Protein AF-A0A958EBU7-F1 (afdb_monomer_lite)

Structure (mmCIF, N/CA/C/O backbone):
data_AF-A0A958EBU7-F1
#
_entry.id   AF-A0A958EBU7-F1
#
loop_
_atom_site.group_PDB
_atom_site.id
_atom_site.type_symbol
_atom_site.label_atom_id
_atom_site.label_alt_id
_atom_site.label_comp_id
_atom_site.label_asym_id
_atom_site.label_entity_id
_atom_site.label_seq_id
_atom_site.pdbx_PDB_ins_code
_atom_site.Cartn_x
_atom_site.Cartn_y
_atom_site.Cartn_z
_atom_site.occupancy
_atom_site.B_iso_or_equiv
_atom_site.auth_seq_id
_atom_site.auth_comp_id
_atom_site.auth_asym_id
_atom_site.auth_atom_id
_atom_site.pdbx_PDB_model_num
ATOM 1 N N . MET A 1 1 ? 12.723 49.205 20.020 1.00 42.97 1 MET A N 1
ATOM 2 C CA . MET A 1 1 ? 11.317 49.649 20.021 1.00 42.97 1 MET A CA 1
ATOM 3 C C . MET A 1 1 ? 10.523 48.607 20.783 1.00 42.97 1 MET A C 1
ATOM 5 O O . MET A 1 1 ? 10.583 47.466 20.353 1.00 42.97 1 MET A O 1
ATOM 9 N N . ALA A 1 2 ? 9.911 49.042 21.893 1.00 45.69 2 ALA A N 1
ATOM 10 C CA . ALA A 1 2 ? 8.741 48.509 22.616 1.00 45.69 2 ALA A CA 1
ATOM 11 C C . ALA A 1 2 ? 8.655 46.975 22.803 1.00 45.69 2 ALA A C 1
ATOM 13 O O . ALA A 1 2 ? 8.532 46.241 21.830 1.00 45.69 2 ALA A O 1
ATOM 14 N N . ASP A 1 3 ? 8.827 46.418 24.006 1.00 44.56 3 ASP A N 1
ATOM 15 C CA . ASP A 1 3 ? 7.903 46.448 25.165 1.00 44.56 3 ASP A CA 1
ATOM 16 C C . ASP A 1 3 ? 6.430 46.228 24.802 1.00 44.56 3 ASP A C 1
ATOM 18 O O . ASP A 1 3 ? 5.820 47.092 24.186 1.00 44.56 3 ASP A O 1
ATOM 22 N N . PHE A 1 4 ? 5.890 45.080 25.226 1.00 43.94 4 PHE A N 1
ATOM 23 C CA . PHE A 1 4 ? 4.509 44.807 25.668 1.00 43.94 4 PHE A CA 1
ATOM 24 C C . PHE A 1 4 ? 4.557 43.336 26.167 1.00 43.94 4 PHE A C 1
ATOM 26 O O . PHE A 1 4 ? 4.763 42.434 25.358 1.00 43.94 4 PHE A O 1
ATOM 33 N N . LEU A 1 5 ? 4.656 43.005 27.469 1.00 45.69 5 LEU A N 1
ATOM 34 C CA . LEU A 1 5 ? 3.641 43.142 28.539 1.00 45.69 5 LEU A CA 1
ATOM 35 C C . LEU A 1 5 ? 2.251 42.727 28.002 1.00 45.69 5 LEU A C 1
ATOM 37 O O . LEU A 1 5 ? 1.862 43.127 26.922 1.00 45.69 5 LEU A O 1
ATOM 41 N N . GLU A 1 6 ? 1.424 41.914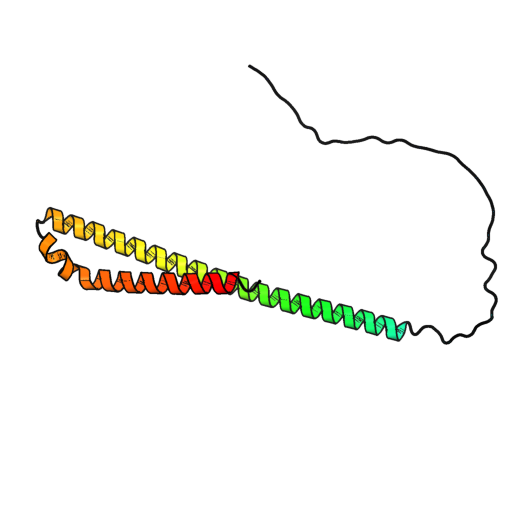 28.637 1.00 41.22 6 GLU A N 1
ATOM 42 C CA . GLU A 1 6 ? 1.366 41.524 30.027 1.00 41.22 6 GLU A CA 1
ATOM 43 C C . GLU A 1 6 ? 0.367 40.374 30.170 1.00 41.22 6 GLU A C 1
ATOM 45 O O . GLU A 1 6 ? -0.554 40.185 29.373 1.00 41.22 6 GLU A O 1
ATOM 50 N N . ASP A 1 7 ? 0.604 39.640 31.242 1.00 42.50 7 ASP A N 1
ATOM 51 C CA . ASP A 1 7 ? -0.320 38.821 32.000 1.00 42.50 7 ASP A CA 1
ATOM 52 C C . ASP A 1 7 ? -1.689 39.499 32.184 1.00 42.50 7 ASP A C 1
ATOM 54 O O . ASP A 1 7 ? -1.763 40.695 32.459 1.00 42.50 7 ASP A O 1
ATOM 58 N N . SER A 1 8 ? -2.783 38.747 32.057 1.00 45.50 8 SER A N 1
ATOM 59 C CA . SER A 1 8 ? -4.107 39.178 32.527 1.00 45.50 8 SER A CA 1
ATOM 60 C C . SER A 1 8 ? -5.034 37.976 32.711 1.00 45.50 8 SER A C 1
ATOM 62 O O . SER A 1 8 ? -5.962 37.734 31.938 1.00 45.50 8 SER A O 1
ATOM 64 N N . ARG A 1 9 ? -4.801 37.222 33.790 1.00 46.34 9 ARG A N 1
ATOM 65 C CA . ARG A 1 9 ? -5.907 36.601 34.535 1.00 46.34 9 ARG A CA 1
ATOM 66 C C . ARG A 1 9 ? -6.772 37.711 35.141 1.00 46.34 9 ARG A C 1
ATOM 68 O O . ARG A 1 9 ? -6.213 38.607 35.769 1.00 46.34 9 ARG A O 1
ATOM 75 N N . PRO A 1 10 ? -8.106 37.631 35.084 1.00 41.44 10 PRO A N 1
ATOM 76 C CA . PRO A 1 10 ? -8.927 38.398 35.999 1.00 41.44 10 PRO A CA 1
ATOM 77 C C . PRO A 1 10 ? -9.095 37.601 37.296 1.00 41.44 10 PRO A C 1
ATOM 79 O O . PRO A 1 10 ? -9.798 36.593 37.344 1.00 41.44 10 PRO A O 1
ATOM 82 N N . GLU A 1 11 ? -8.437 38.071 38.352 1.00 37.41 11 GLU A N 1
ATOM 83 C CA . GLU A 1 11 ? -8.814 37.771 39.728 1.00 37.41 11 GLU A CA 1
ATOM 84 C C . GLU A 1 11 ? -9.514 38.991 40.349 1.00 37.41 11 GLU A C 1
ATOM 86 O O . GLU A 1 11 ? -9.060 40.123 40.193 1.00 37.41 11 GLU A O 1
ATOM 91 N N . LYS A 1 12 ? -10.561 38.678 41.126 1.00 40.72 12 LYS A N 1
ATOM 92 C CA . LYS A 1 12 ? -11.215 39.456 42.193 1.00 40.72 12 LYS A CA 1
ATOM 93 C C . LYS A 1 12 ? -12.160 40.600 41.801 1.00 40.72 12 LYS A C 1
ATOM 95 O O . LYS A 1 12 ? -11.785 41.551 41.124 1.00 40.72 12 LYS A O 1
ATOM 100 N N . LYS A 1 13 ? -13.347 40.581 42.419 1.00 38.06 13 LYS A N 1
ATOM 101 C CA . LYS A 1 13 ? -13.618 41.408 43.610 1.00 38.06 13 LYS A CA 1
ATOM 102 C C . LYS A 1 13 ? -14.784 40.852 44.432 1.00 38.06 13 LYS A C 1
ATOM 104 O O . LYS A 1 13 ? -15.811 40.456 43.892 1.00 38.06 13 LYS A O 1
ATOM 109 N N . GLU A 1 14 ? -14.524 40.785 45.732 1.00 42.22 14 GLU A N 1
ATOM 110 C CA . GLU A 1 14 ? -15.486 40.693 46.826 1.00 42.22 14 GLU A CA 1
ATOM 111 C C . GLU A 1 14 ? -16.423 41.902 46.786 1.00 42.22 14 GLU A C 1
ATOM 113 O O . GLU A 1 14 ? -15.986 42.973 46.379 1.00 42.22 14 GLU A O 1
ATOM 118 N N . ASP A 1 15 ? -17.652 41.741 47.271 1.00 37.78 15 ASP A N 1
ATOM 119 C CA . ASP A 1 15 ? -18.245 42.726 48.172 1.00 37.78 15 ASP A CA 1
ATOM 120 C C . ASP A 1 15 ? -19.258 42.025 49.082 1.00 37.78 15 ASP A C 1
ATOM 122 O O . ASP A 1 15 ? -20.140 41.280 48.650 1.00 37.78 15 ASP A O 1
ATOM 126 N N . ALA A 1 16 ? -19.050 42.239 50.376 1.00 40.50 16 ALA A N 1
ATOM 127 C CA . ALA A 1 16 ? -19.899 41.808 51.463 1.00 40.50 16 ALA A CA 1
ATOM 128 C C . ALA A 1 16 ? -21.195 42.627 51.490 1.00 40.50 16 ALA A C 1
ATOM 130 O O . ALA A 1 16 ? -21.177 43.840 51.284 1.00 40.50 16 ALA A O 1
ATOM 131 N N . GLN A 1 17 ? -22.303 41.990 51.867 1.00 43.12 17 GLN A N 1
ATOM 132 C CA . GLN A 1 17 ? -23.388 42.701 52.530 1.00 43.12 17 GLN A CA 1
ATOM 133 C C . GLN A 1 17 ? -23.926 41.865 53.688 1.00 43.12 17 GLN A C 1
ATOM 135 O O . GLN A 1 17 ? -24.590 40.844 53.530 1.00 43.12 17 GLN A O 1
ATOM 140 N N . GLU A 1 18 ? -23.534 42.330 54.864 1.00 36.47 18 GLU A N 1
ATOM 141 C CA . GLU A 1 18 ? -23.992 41.954 56.185 1.00 36.47 18 GLU A CA 1
ATOM 142 C C . GLU A 1 18 ? -25.338 42.646 56.463 1.00 36.47 18 GLU A C 1
ATOM 144 O O . GLU A 1 18 ? -25.536 43.806 56.094 1.00 36.47 18 GLU A O 1
ATOM 149 N N . GLY A 1 19 ? -26.241 41.944 57.152 1.00 37.66 19 GLY A N 1
ATOM 150 C CA . GLY A 1 19 ? -27.354 42.555 57.878 1.00 37.66 19 GLY A CA 1
ATOM 151 C C . GLY A 1 19 ? -28.750 42.285 57.319 1.00 37.66 19 GLY A C 1
ATOM 152 O O . GLY A 1 19 ? -29.237 43.011 56.459 1.00 37.66 19 GLY A O 1
ATOM 153 N N . GLN A 1 20 ? -29.456 41.330 57.930 1.00 40.56 20 GLN A N 1
ATOM 154 C CA . GLN A 1 20 ? -30.622 41.661 58.760 1.00 40.56 20 GLN A CA 1
ATOM 155 C C . GLN A 1 20 ? -31.099 40.430 59.539 1.00 40.56 20 GLN A C 1
ATOM 157 O O . GLN A 1 20 ? -31.658 39.490 58.979 1.00 40.56 20 GLN A O 1
ATOM 162 N N . ASP A 1 21 ? -30.912 40.495 60.856 1.00 46.81 21 ASP A N 1
ATOM 163 C CA . ASP A 1 21 ? -31.696 39.754 61.835 1.00 46.81 21 ASP A CA 1
ATOM 164 C C . ASP A 1 21 ? -33.190 39.986 61.598 1.00 46.81 21 ASP A C 1
ATOM 166 O O . ASP A 1 21 ? -33.672 41.119 61.696 1.00 46.81 21 ASP A O 1
ATOM 170 N N . ARG A 1 22 ? -33.937 38.901 61.389 1.00 44.88 22 ARG A N 1
ATOM 171 C CA . ARG A 1 22 ? -35.303 38.766 61.902 1.00 44.88 22 ARG A CA 1
ATOM 172 C C . ARG A 1 22 ? -35.500 37.345 62.403 1.00 44.88 22 ARG A C 1
ATOM 174 O O . ARG A 1 22 ? -35.747 36.425 61.633 1.00 44.88 22 ARG A O 1
ATOM 181 N N . PHE A 1 23 ? -35.405 37.206 63.719 1.00 41.06 23 PHE A N 1
ATOM 182 C CA . PHE A 1 23 ? -36.092 36.160 64.455 1.00 41.06 23 PHE A CA 1
ATOM 183 C C . PHE A 1 23 ? -37.587 36.225 64.117 1.00 41.06 23 PHE A C 1
ATOM 185 O O . PHE A 1 23 ? -38.246 37.228 64.391 1.00 41.06 23 PHE A O 1
ATOM 192 N N . ALA A 1 24 ? -38.109 35.155 63.535 1.00 43.41 24 ALA A N 1
ATOM 193 C CA . ALA A 1 24 ? -39.482 34.725 63.729 1.00 43.41 24 ALA A CA 1
ATOM 194 C C . ALA A 1 24 ? -39.430 33.198 63.777 1.00 43.41 24 ALA A C 1
ATOM 196 O O . ALA A 1 24 ? -39.083 32.540 62.798 1.00 43.41 24 ALA A O 1
ATOM 197 N N . GLU A 1 25 ? -39.643 32.675 64.977 1.00 51.12 25 GLU A N 1
ATOM 198 C CA . GLU A 1 25 ? -39.872 31.265 65.240 1.00 51.12 25 GLU A CA 1
ATOM 199 C C . GLU A 1 25 ? -41.041 30.789 64.372 1.00 51.12 25 GLU A C 1
ATOM 201 O O . GLU A 1 25 ? -42.157 31.262 64.542 1.00 51.12 25 GLU A O 1
ATOM 206 N N . ASP A 1 26 ? -40.786 29.847 63.470 1.00 46.12 26 ASP A N 1
ATOM 207 C CA . ASP A 1 26 ? -41.804 28.919 62.985 1.00 46.12 26 ASP A CA 1
ATOM 208 C C . ASP A 1 26 ? -41.220 27.521 63.177 1.00 46.12 26 ASP A C 1
ATOM 210 O O . ASP A 1 26 ? -40.538 26.949 62.323 1.00 46.12 26 ASP A O 1
ATOM 214 N N . ILE A 1 27 ? -41.412 27.013 64.392 1.00 47.06 27 ILE A N 1
ATOM 215 C CA . ILE A 1 27 ? -41.270 25.595 64.699 1.00 47.06 27 ILE A CA 1
ATOM 216 C C . ILE A 1 27 ? -42.320 24.894 63.827 1.00 47.06 27 ILE A C 1
ATOM 218 O O . ILE A 1 27 ? -43.502 25.196 63.993 1.00 47.06 27 ILE A O 1
ATOM 222 N N . PRO A 1 28 ? -41.955 23.991 62.898 1.00 46.00 28 PRO A N 1
ATOM 223 C CA . PRO A 1 28 ? -42.965 23.185 62.235 1.00 46.00 28 PRO A CA 1
ATOM 224 C C . PRO A 1 28 ? -43.672 22.365 63.315 1.00 46.00 28 PRO A C 1
ATOM 226 O O . PRO A 1 28 ? -43.035 21.570 64.009 1.00 46.00 28 PRO A O 1
ATOM 229 N N . GLU A 1 29 ? -44.968 22.625 63.490 1.00 53.25 29 GLU A N 1
ATOM 230 C CA . GLU A 1 29 ? -45.833 21.849 64.369 1.00 53.25 29 GLU A CA 1
ATOM 231 C C . GLU A 1 29 ? -45.664 20.353 64.069 1.00 53.25 29 GLU A C 1
ATOM 233 O O . GLU A 1 29 ? -45.600 19.920 62.914 1.00 53.25 29 GLU A O 1
ATOM 238 N N . ASP A 1 30 ? -45.550 19.588 65.151 1.00 44.81 30 ASP A N 1
ATOM 239 C CA . ASP A 1 30 ? -45.466 18.130 65.193 1.00 44.81 30 ASP A CA 1
ATOM 240 C C . ASP A 1 30 ? -46.514 17.503 64.241 1.00 44.81 30 ASP A C 1
ATOM 242 O O . ASP A 1 30 ? -47.678 17.929 64.246 1.00 44.81 30 ASP A O 1
ATOM 246 N N . PRO A 1 31 ? -46.155 16.519 63.391 1.00 47.91 31 PRO A N 1
ATOM 247 C CA . PRO A 1 31 ? -47.063 16.008 62.378 1.00 47.91 31 PRO A CA 1
ATOM 248 C C . PRO A 1 31 ? -48.284 15.349 63.020 1.00 47.91 31 PRO A C 1
ATOM 250 O O . PRO A 1 31 ? -48.188 14.431 63.835 1.00 47.91 31 PRO A O 1
ATOM 253 N N . THR A 1 32 ? -49.459 15.796 62.588 1.00 48.47 32 THR A N 1
ATOM 254 C CA . THR A 1 32 ? -50.745 15.199 62.936 1.00 48.47 32 THR A CA 1
ATOM 255 C C . THR A 1 32 ? -50.755 13.726 62.487 1.00 48.47 32 THR A C 1
ATOM 257 O O . THR A 1 32 ? -50.528 13.447 61.305 1.00 48.47 32 THR A O 1
ATOM 260 N N . PRO A 1 33 ? -51.010 12.751 63.379 1.00 51.84 33 PRO A N 1
ATOM 261 C CA . PRO A 1 33 ? -51.041 11.343 63.005 1.00 51.84 33 PRO A CA 1
ATOM 262 C C . PRO A 1 33 ? -52.379 11.041 62.328 1.00 51.84 33 PRO A C 1
ATOM 264 O O . PRO A 1 33 ? -53.389 10.820 62.994 1.00 51.84 33 PRO A O 1
ATOM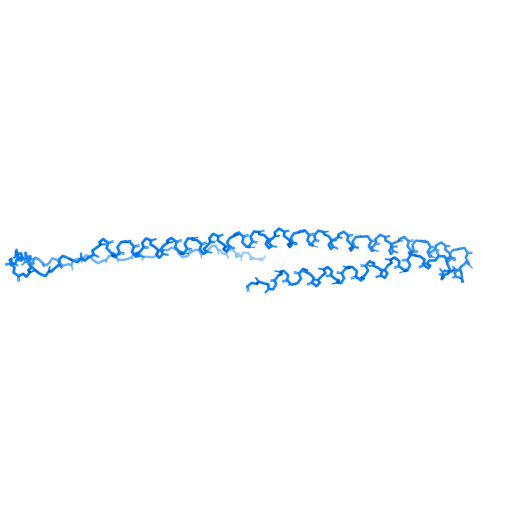 267 N N . GLY A 1 34 ? -52.411 11.065 60.996 1.00 47.16 34 GLY A N 1
ATOM 268 C CA . GLY A 1 34 ? -53.678 10.893 60.290 1.00 47.16 34 GLY A CA 1
ATOM 269 C C . GLY A 1 34 ? -53.605 10.888 58.773 1.00 47.16 34 GLY A C 1
ATOM 270 O O . GLY A 1 34 ? -54.320 11.652 58.148 1.00 47.16 34 GLY A O 1
ATOM 271 N N . ASP A 1 35 ? -52.785 10.017 58.187 1.00 45.22 35 ASP A N 1
ATOM 272 C CA . ASP A 1 35 ? -53.210 9.256 57.008 1.00 45.22 35 ASP A CA 1
ATOM 273 C C . ASP A 1 35 ? -52.240 8.088 56.814 1.00 45.22 35 ASP A C 1
ATOM 275 O O . ASP A 1 35 ? -51.115 8.248 56.339 1.00 45.22 35 ASP A O 1
ATOM 279 N N . ALA A 1 36 ? -52.658 6.882 57.205 1.00 46.66 36 ALA A N 1
ATOM 280 C CA . ALA A 1 36 ? -51.964 5.650 56.842 1.00 46.66 36 ALA A CA 1
ATOM 281 C C . ALA A 1 36 ? -52.226 5.345 55.357 1.00 46.66 36 ALA A C 1
ATOM 283 O O . ALA A 1 36 ? -52.779 4.308 54.988 1.00 46.66 36 ALA A O 1
ATOM 284 N N . GLY A 1 37 ? -51.823 6.276 54.492 1.00 45.19 37 GLY A N 1
ATOM 285 C CA . GLY A 1 37 ? -51.542 5.997 53.101 1.00 45.19 37 GLY A CA 1
ATOM 286 C C . GLY A 1 37 ? -50.421 4.968 53.067 1.00 45.19 37 GLY A C 1
ATOM 287 O O . GLY A 1 37 ? -49.381 5.142 53.700 1.00 45.19 37 GLY A O 1
ATOM 288 N N . LYS A 1 38 ? -50.682 3.857 52.378 1.00 56.91 38 LYS A N 1
ATOM 289 C CA . LYS A 1 38 ? -49.752 2.754 52.105 1.00 56.91 38 LYS A CA 1
ATOM 290 C C . LYS A 1 38 ? -48.307 3.284 52.003 1.00 56.91 38 LYS A C 1
ATOM 292 O O . LYS A 1 38 ? -48.101 4.222 51.227 1.00 56.91 38 LYS A O 1
ATOM 297 N N . PRO A 1 39 ? -47.329 2.729 52.752 1.00 52.00 39 PRO A N 1
ATOM 298 C CA . PRO A 1 39 ? -45.965 3.244 52.738 1.00 52.00 39 PRO A CA 1
ATOM 299 C C . PRO A 1 39 ? -45.494 3.352 51.283 1.00 52.00 39 PRO A C 1
ATOM 301 O O . PRO A 1 39 ? -45.754 2.422 50.507 1.00 52.00 39 PRO A O 1
ATOM 304 N N . PRO A 1 40 ? -44.866 4.473 50.876 1.00 60.31 40 PRO A N 1
ATOM 305 C CA . PRO A 1 40 ? -44.372 4.601 49.517 1.00 60.31 40 PRO A CA 1
ATOM 306 C C . PRO A 1 40 ? -43.470 3.401 49.237 1.00 60.31 40 PRO A C 1
ATOM 308 O O . PRO A 1 40 ? -42.627 3.058 50.065 1.00 60.31 40 PRO A O 1
ATOM 311 N N . ASP A 1 41 ? -43.667 2.735 48.101 1.00 62.47 41 ASP A N 1
ATOM 312 C CA . ASP A 1 41 ? -42.872 1.566 47.724 1.00 62.47 41 ASP A CA 1
ATOM 313 C C . ASP A 1 41 ? -41.458 2.008 47.304 1.00 62.47 41 ASP A C 1
ATOM 315 O O . ASP A 1 41 ? -41.097 2.075 46.126 1.00 62.47 41 ASP A O 1
ATOM 319 N N . PHE A 1 42 ? -40.667 2.418 48.297 1.00 58.38 42 PHE A N 1
ATOM 320 C CA . PHE A 1 42 ? -39.276 2.829 48.155 1.00 58.38 42 PHE A CA 1
ATOM 321 C C . PHE A 1 42 ? -38.416 1.665 47.666 1.00 58.38 42 PHE A C 1
ATOM 323 O O . PHE A 1 42 ? -37.482 1.877 46.899 1.00 58.38 42 PHE A O 1
ATOM 330 N N . THR A 1 43 ? -38.763 0.437 48.050 1.00 66.38 43 THR A N 1
ATOM 331 C CA . THR A 1 43 ? -38.085 -0.793 47.634 1.00 66.38 43 THR A CA 1
ATOM 332 C C . THR A 1 43 ? -38.249 -1.039 46.134 1.00 66.38 43 THR A C 1
ATOM 334 O O . THR A 1 43 ? -37.261 -1.305 45.450 1.00 66.38 43 THR A O 1
ATOM 337 N N . GLY A 1 44 ? -39.465 -0.875 45.599 1.00 67.75 44 GLY A N 1
ATOM 338 C CA . GLY A 1 44 ? -39.735 -0.946 44.162 1.00 67.75 44 GLY A CA 1
ATOM 339 C C . GLY A 1 44 ? -38.995 0.134 43.367 1.00 67.75 44 GLY A C 1
ATOM 340 O O . GLY A 1 44 ? -38.338 -0.174 42.372 1.00 67.75 44 GLY A O 1
ATOM 341 N N . LYS A 1 45 ? -39.003 1.384 43.851 1.00 69.31 45 LYS A N 1
ATOM 342 C CA . LYS A 1 45 ? -38.281 2.504 43.214 1.00 69.31 45 LYS A CA 1
ATOM 343 C C . LYS A 1 45 ? -36.760 2.334 43.250 1.00 69.31 45 LYS A C 1
ATOM 345 O O . LYS A 1 45 ? -36.095 2.630 42.262 1.00 69.31 45 LYS A O 1
ATOM 350 N N . LEU A 1 46 ? -36.198 1.841 44.354 1.00 68.56 46 LEU A N 1
ATOM 351 C CA . LEU A 1 46 ? -34.766 1.544 44.466 1.00 68.56 46 LEU A CA 1
ATOM 352 C C . LEU A 1 46 ? -34.352 0.420 43.517 1.00 68.56 46 LEU A C 1
ATOM 354 O O . LEU A 1 46 ? -33.320 0.534 42.860 1.00 68.56 46 LEU A O 1
ATOM 358 N N . ASN A 1 47 ? -35.168 -0.627 43.394 1.00 72.88 47 ASN A N 1
ATOM 359 C CA . ASN A 1 47 ? -34.918 -1.710 42.448 1.00 72.88 47 ASN A CA 1
ATOM 360 C C . ASN A 1 47 ? -34.980 -1.212 40.992 1.00 72.88 47 ASN A C 1
ATOM 362 O O . ASN A 1 47 ? -34.130 -1.561 40.178 1.00 72.88 47 ASN A O 1
ATOM 366 N N . GLU A 1 48 ? -35.924 -0.327 40.668 1.00 73.25 48 GLU A N 1
ATOM 367 C CA . GLU A 1 48 ? -36.040 0.275 39.336 1.00 73.25 48 GLU A CA 1
ATOM 368 C C . GLU A 1 48 ? -34.855 1.204 39.007 1.00 73.25 48 GLU A C 1
ATOM 370 O O . GLU A 1 48 ? -34.303 1.150 37.906 1.00 73.25 48 GLU A O 1
ATOM 375 N N . VAL A 1 49 ? -34.412 2.026 39.965 1.00 72.06 49 VAL A N 1
ATOM 376 C CA . VAL A 1 49 ? -33.220 2.881 39.819 1.00 72.06 49 VAL A CA 1
ATOM 377 C C . VAL A 1 49 ? -31.954 2.033 39.687 1.00 72.06 49 VAL A C 1
ATOM 379 O O . VAL A 1 49 ? -31.117 2.329 38.831 1.00 72.06 49 VAL A O 1
ATOM 382 N N . ALA A 1 50 ? -31.824 0.954 40.463 1.00 71.62 50 ALA A N 1
ATOM 383 C CA . ALA A 1 50 ? -30.720 0.001 40.361 1.00 71.62 50 ALA A CA 1
ATOM 384 C C . ALA A 1 50 ? -30.702 -0.710 38.996 1.00 71.62 50 ALA A C 1
ATOM 386 O O . ALA A 1 50 ? -29.652 -0.820 38.368 1.00 71.62 50 ALA A O 1
ATOM 387 N N . GLN A 1 51 ? -31.859 -1.128 38.475 1.00 73.19 51 GLN A N 1
ATOM 388 C CA . GLN A 1 51 ? -31.962 -1.739 37.145 1.00 73.19 51 GLN A CA 1
ATOM 389 C C . GLN A 1 51 ? -31.633 -0.751 36.021 1.00 73.19 51 GLN A C 1
ATOM 391 O O . GLN A 1 51 ? -30.892 -1.092 35.096 1.00 73.19 51 GLN A O 1
ATOM 396 N N . LYS A 1 52 ? -32.127 0.491 36.107 1.00 78.88 52 LYS A N 1
ATOM 397 C CA . LYS A 1 52 ? -31.805 1.557 35.147 1.00 78.88 52 LYS A CA 1
ATOM 398 C C . LYS A 1 52 ? -30.310 1.856 35.144 1.00 78.88 52 LYS A C 1
ATOM 400 O O . LYS A 1 52 ? -29.691 1.831 34.082 1.00 78.88 52 LYS A O 1
ATOM 405 N N . SER A 1 53 ? -29.711 2.053 36.314 1.00 70.00 53 SER A N 1
ATOM 406 C CA . SER A 1 53 ? -28.268 2.294 36.431 1.00 70.00 53 SER A CA 1
ATOM 407 C C . SER A 1 53 ? -27.444 1.102 35.940 1.00 70.00 53 SER A C 1
ATOM 409 O O . SER A 1 53 ? -26.497 1.308 35.184 1.00 70.00 53 SER A O 1
ATOM 411 N N . PHE A 1 54 ? -27.851 -0.137 36.230 1.00 78.00 54 PHE A N 1
ATOM 412 C CA . PHE A 1 54 ? -27.206 -1.336 35.686 1.00 78.00 54 PHE A CA 1
ATOM 413 C C . PHE A 1 54 ? -27.300 -1.416 34.153 1.00 78.00 54 PHE A C 1
ATOM 415 O O . PHE A 1 54 ? -26.322 -1.757 33.490 1.00 78.00 54 PHE A O 1
ATOM 422 N N . SER A 1 55 ? -28.443 -1.054 33.561 1.00 80.1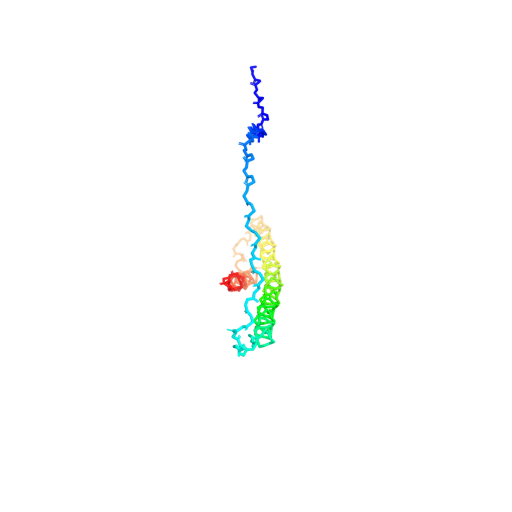2 55 SER A N 1
ATOM 423 C CA . SER A 1 55 ? -28.620 -1.038 32.101 1.00 80.12 55 SER A CA 1
ATOM 424 C C . SER A 1 55 ? -27.770 0.035 31.405 1.00 80.12 55 SER A C 1
ATOM 426 O O . SER A 1 55 ? -27.184 -0.229 30.353 1.00 80.12 55 SER A O 1
ATOM 428 N N . VAL A 1 56 ? -27.631 1.215 32.018 1.00 82.06 56 VAL A N 1
ATOM 429 C CA . VAL A 1 56 ? -26.762 2.299 31.532 1.00 82.06 56 VAL A CA 1
ATOM 430 C C . VAL A 1 56 ? -25.293 1.903 31.648 1.00 82.06 56 VAL A C 1
ATOM 432 O O . VAL A 1 56 ? -24.528 2.118 30.708 1.00 82.06 56 VAL A O 1
ATOM 435 N N . LEU A 1 57 ? -24.905 1.268 32.759 1.00 79.00 57 LEU A N 1
ATOM 436 C CA . LEU A 1 57 ? -23.566 0.708 32.952 1.00 79.00 57 LEU A CA 1
ATOM 437 C C . LEU A 1 57 ? -23.256 -0.350 31.895 1.00 79.00 57 LEU A C 1
ATOM 439 O O . LEU A 1 57 ? -22.221 -0.266 31.242 1.00 79.00 57 LEU A O 1
ATOM 443 N N . LYS A 1 58 ? -24.169 -1.298 31.668 1.00 86.38 58 LYS A N 1
ATOM 444 C CA . LYS A 1 58 ? -24.011 -2.331 30.640 1.00 86.38 58 LYS A CA 1
ATOM 445 C C . LYS A 1 58 ? -23.854 -1.719 29.248 1.00 86.38 58 LYS A C 1
ATOM 447 O O . LYS A 1 58 ? -22.901 -2.039 28.551 1.00 86.38 58 LYS A O 1
ATOM 452 N N . THR A 1 59 ? -24.725 -0.778 28.889 1.00 85.44 59 THR A N 1
ATOM 453 C CA . THR A 1 59 ? -24.663 -0.080 27.595 1.00 85.44 59 THR A CA 1
ATOM 454 C C . THR A 1 59 ? -23.344 0.678 27.432 1.00 85.44 59 THR A C 1
ATOM 456 O O . THR A 1 59 ? -22.723 0.616 26.375 1.00 85.44 59 THR A O 1
ATOM 459 N N . SER A 1 60 ? -22.874 1.346 28.487 1.00 78.31 60 SER A N 1
ATOM 460 C CA . SER A 1 60 ? -21.584 2.047 28.486 1.00 78.31 60 SER A CA 1
ATOM 461 C C . SER A 1 60 ? -20.406 1.083 28.314 1.00 78.31 60 SER A C 1
ATOM 463 O O . SER A 1 60 ? -19.486 1.361 27.549 1.00 78.31 60 SER A O 1
ATOM 465 N N . VAL A 1 61 ? -20.428 -0.073 28.984 1.00 83.50 61 VAL A N 1
ATOM 466 C CA . VAL A 1 61 ? -19.390 -1.109 28.847 1.00 83.50 61 VAL A CA 1
ATOM 467 C C . VAL A 1 61 ? -19.378 -1.695 27.432 1.00 83.50 61 VAL A C 1
ATOM 469 O O . VAL A 1 61 ? -18.305 -1.840 26.837 1.00 83.50 61 VAL A O 1
ATOM 472 N N . ASP A 1 62 ? -20.550 -1.965 26.859 1.00 85.38 62 ASP A N 1
ATOM 473 C CA . ASP A 1 62 ? -20.686 -2.441 25.479 1.00 85.38 62 ASP A CA 1
ATOM 474 C C . ASP A 1 62 ? -20.148 -1.391 24.483 1.00 85.38 62 ASP A C 1
ATOM 476 O O . ASP A 1 62 ? -19.402 -1.712 23.558 1.00 85.38 62 ASP A O 1
ATOM 480 N N . GLN A 1 63 ? -20.419 -0.102 24.707 1.00 82.56 63 GLN A N 1
ATOM 481 C CA . GLN A 1 63 ? -19.871 0.986 23.887 1.00 82.56 63 GLN A CA 1
ATOM 482 C C . GLN A 1 63 ? -18.344 1.096 23.986 1.00 82.56 63 GLN A C 1
ATOM 484 O O . GLN A 1 63 ? -17.672 1.225 22.961 1.00 82.56 63 GLN A O 1
ATOM 489 N N . VAL A 1 64 ? -17.775 1.016 25.193 1.00 82.69 64 VAL A N 1
ATOM 490 C CA . VAL A 1 64 ? -16.317 1.080 25.402 1.00 82.69 64 VAL A CA 1
ATOM 491 C C . VAL A 1 64 ? -15.618 -0.108 24.744 1.00 82.69 64 VAL A C 1
ATOM 493 O O . VAL A 1 64 ? -14.589 0.066 24.089 1.00 82.69 64 VAL A O 1
ATOM 496 N N . THR A 1 65 ? -16.179 -1.310 24.867 1.00 85.38 65 THR A N 1
ATOM 497 C CA . THR A 1 65 ? -15.621 -2.509 24.225 1.00 85.38 65 THR A CA 1
ATOM 498 C C . THR A 1 65 ? -15.706 -2.429 22.700 1.00 85.38 65 THR A C 1
ATOM 500 O O . THR A 1 65 ? -14.715 -2.718 22.021 1.00 85.38 65 THR A O 1
ATOM 503 N N . HIS A 1 66 ? -16.823 -1.951 22.142 1.00 85.38 66 HIS A N 1
ATOM 504 C CA . HIS A 1 66 ? -16.944 -1.691 20.705 1.00 85.38 66 HIS A CA 1
ATOM 505 C C . HIS A 1 66 ? -15.960 -0.626 20.210 1.00 85.38 66 HIS A C 1
ATOM 507 O O . HIS A 1 66 ? -15.316 -0.822 19.174 1.00 85.38 66 HIS A O 1
ATOM 513 N N . PHE A 1 67 ? -15.789 0.465 20.957 1.00 84.75 67 PHE A N 1
ATOM 514 C CA . PHE A 1 67 ? -14.821 1.508 20.633 1.00 84.75 67 PHE A CA 1
ATOM 515 C C . PHE A 1 67 ? -13.387 0.970 20.647 1.00 84.75 67 PHE A C 1
ATOM 517 O O . PHE A 1 67 ? -12.645 1.180 19.689 1.00 84.75 67 PHE A O 1
ATOM 524 N N . ALA A 1 68 ? -13.003 0.224 21.687 1.00 85.44 68 ALA A N 1
ATOM 525 C CA . ALA A 1 68 ? -11.674 -0.371 21.795 1.00 85.44 68 ALA A CA 1
ATOM 526 C C . ALA A 1 68 ? -11.384 -1.336 20.631 1.00 85.44 68 ALA A C 1
ATOM 528 O O . ALA A 1 68 ? -10.306 -1.286 20.031 1.00 85.44 68 ALA A O 1
ATOM 529 N N . ALA A 1 69 ? -12.361 -2.168 20.253 1.00 87.31 69 ALA A N 1
ATOM 530 C CA . ALA A 1 69 ? -12.251 -3.050 19.094 1.00 87.31 69 ALA A CA 1
ATOM 531 C C . ALA A 1 69 ? -12.100 -2.262 17.777 1.00 87.31 69 ALA A C 1
ATOM 533 O O . ALA A 1 69 ? -11.264 -2.608 16.936 1.00 87.31 69 ALA A O 1
ATOM 534 N N . GLY A 1 70 ? -12.864 -1.177 17.609 1.00 86.44 70 GLY A N 1
ATOM 535 C CA . GLY A 1 70 ? -12.759 -0.273 16.464 1.00 86.44 70 GLY A CA 1
ATOM 536 C C . GLY A 1 70 ? -11.396 0.419 16.377 1.00 86.44 70 GLY A C 1
ATOM 537 O O . GLY A 1 70 ? -10.777 0.428 15.313 1.00 86.44 70 GLY A O 1
ATOM 538 N N . ALA A 1 71 ? -10.887 0.931 17.500 1.00 87.56 71 ALA A N 1
ATOM 539 C CA . ALA A 1 71 ? -9.589 1.594 17.591 1.00 87.56 71 ALA A CA 1
ATOM 540 C C . ALA A 1 71 ? -8.430 0.642 17.267 1.00 87.56 71 ALA A C 1
ATOM 542 O O . ALA A 1 71 ? -7.543 1.004 16.490 1.00 87.56 71 ALA A O 1
ATOM 543 N N . LYS A 1 72 ? -8.469 -0.595 17.786 1.00 91.50 72 LYS A N 1
ATOM 544 C CA . LYS A 1 72 ? -7.481 -1.634 17.460 1.00 91.50 72 LYS A CA 1
ATOM 545 C C . LYS A 1 72 ? -7.457 -1.919 15.958 1.00 91.50 72 LYS A C 1
ATOM 547 O O . LYS A 1 72 ? -6.404 -1.817 15.332 1.00 91.50 72 LYS A O 1
ATOM 552 N N . LYS A 1 73 ? -8.625 -2.189 15.367 1.00 91.75 73 LYS A N 1
ATOM 553 C CA . LYS A 1 73 ? -8.754 -2.461 13.928 1.00 91.75 73 LYS A CA 1
ATOM 554 C C . LYS A 1 73 ? -8.287 -1.280 13.074 1.00 91.75 73 LYS A C 1
ATOM 556 O O . LYS A 1 73 ? -7.633 -1.472 12.055 1.00 91.75 73 LYS A O 1
ATOM 561 N N . MET A 1 74 ? -8.596 -0.052 13.487 1.00 91.38 74 MET A N 1
ATOM 562 C CA . MET A 1 74 ? -8.127 1.158 12.809 1.00 91.38 74 MET A CA 1
ATOM 563 C C . MET A 1 74 ? -6.600 1.287 12.863 1.00 91.38 74 MET A C 1
ATOM 565 O O . MET A 1 74 ? -5.982 1.652 11.865 1.00 91.38 74 MET A O 1
ATOM 569 N N . GLY A 1 75 ? -5.987 0.982 14.011 1.00 91.88 75 GLY A N 1
ATOM 570 C CA . GLY A 1 75 ? -4.533 0.968 14.172 1.00 91.88 75 GLY A CA 1
ATOM 571 C C . GLY A 1 75 ? -3.858 -0.042 13.244 1.00 91.88 75 GLY A C 1
ATOM 572 O O . GLY A 1 75 ? -2.934 0.322 12.519 1.00 91.88 75 GLY A O 1
ATOM 573 N N . GLU A 1 76 ? -4.374 -1.272 13.204 1.00 95.62 76 GLU A N 1
ATOM 574 C CA . GLU A 1 76 ? -3.891 -2.334 12.310 1.00 95.62 76 GLU A CA 1
ATOM 575 C C . GLU A 1 76 ? -3.971 -1.914 10.835 1.00 95.62 76 GLU A C 1
ATOM 577 O O . GLU A 1 76 ? -2.983 -2.012 10.109 1.00 95.62 76 GLU A O 1
ATOM 582 N N . LEU A 1 77 ? -5.110 -1.364 10.405 1.00 95.94 77 LEU A N 1
ATOM 583 C CA . LEU A 1 77 ? -5.301 -0.912 9.024 1.00 95.94 77 LEU A CA 1
ATOM 584 C C . LEU A 1 77 ? -4.391 0.265 8.649 1.00 95.94 77 LEU A C 1
ATOM 586 O O . LEU A 1 77 ? -3.884 0.319 7.531 1.00 95.94 77 LEU A O 1
ATOM 590 N N . LYS A 1 78 ? -4.165 1.217 9.563 1.00 94.56 78 LYS A N 1
ATOM 591 C CA . LYS A 1 78 ? -3.239 2.335 9.318 1.00 94.56 78 LYS A CA 1
ATOM 592 C C . LYS A 1 78 ? -1.799 1.855 9.169 1.00 94.56 78 LYS A C 1
ATOM 594 O O . LYS A 1 78 ? -1.076 2.374 8.320 1.00 94.56 78 LYS A O 1
ATOM 599 N N . LEU A 1 79 ? -1.392 0.879 9.978 1.00 97.31 79 LEU A N 1
ATOM 600 C CA . LEU A 1 79 ? -0.064 0.284 9.895 1.00 97.31 79 LEU A CA 1
ATOM 601 C C . LEU A 1 79 ? 0.107 -0.494 8.582 1.00 97.31 79 LEU A C 1
ATOM 603 O O . LEU A 1 79 ? 1.091 -0.279 7.876 1.00 97.31 79 LEU A O 1
ATOM 607 N N . GLU A 1 80 ? -0.883 -1.311 8.201 1.00 96.69 80 GLU A N 1
ATOM 608 C CA . GLU A 1 80 ? -0.926 -1.991 6.897 1.00 96.69 80 GLU A CA 1
ATOM 609 C C . GLU A 1 80 ? -0.798 -0.981 5.745 1.00 96.69 80 GLU A C 1
ATOM 611 O O . GLU A 1 80 ? 0.067 -1.125 4.879 1.00 96.69 80 GLU A O 1
ATOM 616 N N . LEU A 1 81 ? -1.593 0.092 5.770 1.00 97.12 81 LEU A N 1
ATOM 617 C CA . LEU A 1 81 ? -1.569 1.135 4.747 1.00 97.12 81 LEU A CA 1
ATOM 618 C C . LEU A 1 81 ? -0.202 1.822 4.641 1.00 97.12 81 LEU A C 1
ATOM 620 O O . LEU A 1 81 ? 0.282 2.075 3.536 1.00 97.12 81 LEU A O 1
ATOM 624 N N . HIS A 1 82 ? 0.430 2.122 5.777 1.00 97.12 82 HIS A N 1
ATOM 625 C CA . HIS A 1 82 ? 1.765 2.710 5.802 1.00 97.12 82 HIS A CA 1
ATOM 626 C C . HIS A 1 82 ? 2.802 1.776 5.163 1.00 97.12 82 HIS A C 1
ATOM 628 O O . HIS A 1 82 ? 3.619 2.225 4.358 1.00 97.12 82 HIS A O 1
ATOM 634 N N . HIS A 1 83 ? 2.750 0.477 5.466 1.00 98.19 83 HIS A N 1
ATOM 635 C CA . HIS A 1 83 ? 3.641 -0.503 4.845 1.00 98.19 83 HIS A CA 1
ATOM 636 C C . HIS A 1 83 ? 3.436 -0.598 3.333 1.00 98.19 83 HIS A C 1
ATOM 638 O O . HIS A 1 83 ? 4.414 -0.528 2.593 1.00 98.19 83 HIS A O 1
ATOM 644 N N . LEU A 1 84 ? 2.187 -0.662 2.865 1.00 98.19 84 LEU A N 1
ATOM 645 C CA . LEU A 1 84 ? 1.884 -0.708 1.433 1.00 98.19 84 LEU A CA 1
ATOM 646 C C . LEU A 1 84 ? 2.406 0.532 0.691 1.00 98.19 84 LEU A C 1
ATOM 648 O O . LEU A 1 84 ? 3.044 0.402 -0.354 1.00 98.19 84 LEU A O 1
ATOM 652 N N . LYS A 1 85 ? 2.191 1.733 1.247 1.00 97.12 85 LYS A N 1
ATOM 653 C CA . LYS A 1 85 ? 2.716 2.986 0.675 1.00 97.12 85 LYS A CA 1
ATOM 654 C C . LYS A 1 85 ? 4.244 3.005 0.665 1.00 97.12 85 LYS A C 1
ATOM 656 O O . LYS A 1 85 ? 4.841 3.345 -0.352 1.00 97.12 85 LYS A O 1
ATOM 661 N N . SER A 1 86 ? 4.873 2.568 1.756 1.00 98.12 86 SER A N 1
ATOM 662 C CA . SER A 1 86 ? 6.331 2.453 1.836 1.00 98.12 86 SER A CA 1
ATOM 663 C C . SER A 1 86 ? 6.890 1.500 0.776 1.00 98.12 86 SER A C 1
ATOM 665 O O . SER A 1 86 ? 7.890 1.812 0.131 1.00 98.12 86 SER A O 1
ATOM 667 N N . ASP A 1 87 ? 6.246 0.354 0.557 1.00 98.19 87 ASP A N 1
ATOM 668 C CA . ASP A 1 87 ? 6.690 -0.626 -0.434 1.00 98.19 87 ASP A CA 1
ATOM 669 C C . ASP A 1 87 ? 6.496 -0.135 -1.872 1.00 98.19 87 ASP A C 1
ATOM 671 O O . ASP A 1 87 ? 7.381 -0.346 -2.705 1.00 98.19 87 ASP A O 1
ATOM 675 N N . ARG A 1 88 ? 5.410 0.598 -2.150 1.00 98.06 88 ARG A N 1
ATOM 676 C CA . ARG A 1 88 ? 5.216 1.307 -3.424 1.00 98.06 88 ARG A CA 1
ATOM 677 C C . ARG A 1 88 ? 6.352 2.299 -3.677 1.00 98.06 88 ARG A C 1
ATOM 679 O O . ARG A 1 88 ? 6.953 2.280 -4.747 1.00 98.06 88 ARG A O 1
ATOM 686 N N . ASP A 1 89 ? 6.695 3.124 -2.692 1.00 98.00 89 ASP A N 1
ATOM 687 C CA . ASP A 1 89 ? 7.732 4.150 -2.849 1.00 98.00 89 ASP A CA 1
ATOM 688 C C . ASP A 1 89 ? 9.128 3.529 -3.054 1.00 98.00 89 ASP A C 1
ATOM 690 O O . ASP A 1 89 ? 9.910 3.992 -3.889 1.00 98.00 89 ASP A O 1
ATOM 694 N N . LYS A 1 90 ? 9.437 2.423 -2.359 1.00 98.12 90 LYS A N 1
ATOM 695 C CA . LYS A 1 90 ? 10.669 1.643 -2.593 1.00 98.12 90 LYS A CA 1
ATOM 696 C C . LYS A 1 90 ? 10.720 1.070 -4.009 1.00 98.12 90 LYS A C 1
ATOM 698 O O . LYS A 1 90 ? 11.780 1.098 -4.645 1.00 98.12 90 LYS A O 1
ATOM 703 N N . LEU A 1 91 ? 9.596 0.546 -4.498 1.00 97.62 91 LEU A N 1
ATOM 704 C CA . LEU A 1 91 ? 9.497 -0.009 -5.843 1.00 97.62 91 LEU A CA 1
ATOM 705 C C . LEU A 1 91 ? 9.702 1.086 -6.894 1.00 97.62 91 LEU A C 1
ATOM 707 O O . LEU A 1 91 ? 10.563 0.934 -7.756 1.00 97.62 91 LEU A O 1
ATOM 711 N N . LEU A 1 92 ? 9.019 2.225 -6.759 1.00 97.81 92 LEU A N 1
ATOM 712 C CA . LEU A 1 92 ? 9.188 3.386 -7.638 1.00 97.81 92 LEU A CA 1
ATOM 713 C C . LEU A 1 92 ? 10.634 3.887 -7.659 1.00 97.81 92 LEU A C 1
ATOM 715 O O . LEU A 1 92 ? 11.185 4.138 -8.731 1.00 97.81 92 LEU A O 1
ATOM 719 N N . ARG A 1 93 ? 11.295 3.963 -6.497 1.00 97.75 93 ARG A N 1
ATOM 720 C CA . ARG A 1 93 ? 12.718 4.326 -6.423 1.00 97.75 93 ARG A CA 1
ATOM 721 C C . ARG A 1 93 ? 13.601 3.328 -7.173 1.00 97.75 93 ARG A C 1
ATOM 723 O O . ARG A 1 93 ? 14.529 3.732 -7.869 1.00 97.75 93 ARG A O 1
ATOM 730 N N . THR A 1 94 ? 13.316 2.035 -7.040 1.00 96.75 94 THR A N 1
ATOM 731 C CA . THR A 1 94 ? 14.055 0.966 -7.729 1.00 96.75 94 THR A CA 1
ATOM 732 C C . THR A 1 94 ? 13.876 1.047 -9.241 1.00 96.75 94 THR A C 1
ATOM 734 O O . THR A 1 94 ? 14.867 0.971 -9.972 1.00 96.75 94 THR A O 1
ATOM 737 N N . ILE A 1 95 ? 12.637 1.246 -9.702 1.00 96.19 95 ILE A N 1
ATOM 738 C CA . ILE A 1 95 ? 12.318 1.455 -11.117 1.00 96.19 95 ILE A CA 1
ATOM 739 C C . ILE A 1 95 ? 13.077 2.678 -11.628 1.00 96.19 95 ILE A C 1
ATOM 741 O O . ILE A 1 95 ? 13.846 2.553 -12.573 1.00 96.19 95 ILE A O 1
ATOM 745 N N . GLY A 1 96 ? 12.965 3.829 -10.957 1.00 96.50 96 GLY A N 1
ATOM 746 C CA . GLY A 1 96 ? 13.636 5.066 -11.364 1.00 96.50 96 GLY A CA 1
ATOM 747 C C . GLY A 1 96 ? 15.155 4.922 -11.494 1.00 96.50 96 GLY A C 1
ATOM 748 O O . GLY A 1 96 ? 15.726 5.314 -12.510 1.00 96.50 96 GLY A O 1
ATOM 749 N N . LEU A 1 97 ? 15.815 4.291 -10.515 1.00 97.19 97 LEU A N 1
ATOM 750 C CA . LEU A 1 97 ? 17.262 4.043 -10.563 1.00 97.19 97 LEU A CA 1
ATOM 751 C C . LEU A 1 97 ? 17.664 3.143 -11.734 1.00 97.19 97 LEU A C 1
ATOM 753 O O . LEU A 1 97 ? 18.672 3.393 -12.393 1.00 97.19 97 LEU A O 1
ATOM 757 N N . ARG A 1 98 ? 16.900 2.081 -11.995 1.00 95.94 98 ARG A N 1
ATOM 758 C CA . ARG A 1 98 ? 17.192 1.166 -13.103 1.00 95.94 98 ARG A CA 1
ATOM 759 C C . ARG A 1 98 ? 16.866 1.801 -14.459 1.00 95.94 98 ARG A C 1
ATOM 761 O O . ARG A 1 98 ? 17.619 1.591 -15.401 1.00 95.94 98 ARG A O 1
ATOM 768 N N . THR A 1 99 ? 15.815 2.613 -14.551 1.00 96.19 99 THR A N 1
ATOM 769 C CA . THR A 1 99 ? 15.475 3.391 -15.750 1.00 96.19 99 THR A CA 1
ATOM 770 C C . THR A 1 99 ? 16.578 4.386 -16.080 1.00 96.19 99 THR A C 1
ATOM 772 O O . THR A 1 99 ? 16.990 4.483 -17.232 1.00 96.19 99 THR A O 1
ATOM 775 N N . TRP A 1 100 ? 17.117 5.068 -15.066 1.00 96.38 100 TRP A N 1
ATOM 776 C CA . TRP A 1 100 ? 18.263 5.957 -15.240 1.00 96.38 100 TRP A CA 1
ATOM 777 C C . TRP A 1 100 ? 19.488 5.221 -15.796 1.00 96.38 100 TRP A C 1
ATOM 779 O O . TRP A 1 100 ? 20.127 5.717 -16.719 1.00 96.38 100 TRP A O 1
ATOM 789 N N . ARG A 1 101 ? 19.781 4.008 -15.308 1.00 95.75 101 ARG A N 1
ATOM 790 C CA . ARG A 1 101 ? 20.863 3.178 -15.868 1.00 95.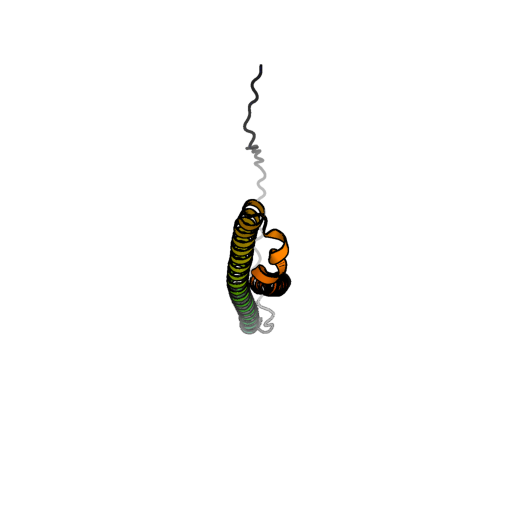75 101 ARG A CA 1
ATOM 791 C C . ARG A 1 101 ? 20.608 2.811 -17.328 1.00 95.75 101 ARG A C 1
ATOM 793 O O . ARG A 1 101 ? 21.484 3.017 -18.151 1.00 95.75 101 ARG A O 1
ATOM 800 N N . LEU A 1 102 ? 19.393 2.377 -17.677 1.00 95.38 102 LEU A N 1
ATOM 801 C CA . LEU A 1 102 ? 19.055 2.090 -19.079 1.00 95.38 102 LEU A CA 1
ATOM 802 C C . LEU A 1 102 ? 19.216 3.313 -19.987 1.00 95.38 102 LEU A C 1
ATOM 804 O O . LEU A 1 102 ? 19.591 3.155 -21.145 1.00 95.38 102 LEU A O 1
ATOM 808 N N . TYR A 1 103 ? 18.940 4.517 -19.483 1.00 95.56 103 TYR A N 1
ATOM 809 C CA . TYR A 1 103 ? 19.216 5.755 -20.210 1.00 95.56 103 TYR A CA 1
ATOM 810 C C . TYR A 1 103 ? 20.714 5.971 -20.431 1.00 95.56 103 TYR A C 1
ATOM 812 O O . TYR A 1 103 ? 21.121 6.220 -21.563 1.00 95.56 103 TYR A O 1
ATOM 820 N N . GLN A 1 104 ? 21.529 5.821 -19.383 1.00 97.06 104 GLN A N 1
ATOM 821 C CA . GLN A 1 104 ? 22.989 5.923 -19.491 1.00 97.06 104 GLN A CA 1
ATOM 822 C C . GLN A 1 104 ? 23.572 4.890 -20.467 1.00 97.06 104 GLN A C 1
ATOM 824 O O . GLN A 1 104 ? 24.499 5.208 -21.207 1.00 97.06 104 GLN A O 1
ATOM 829 N N . ASP A 1 105 ? 22.980 3.698 -20.517 1.00 95.62 105 ASP A N 1
ATOM 830 C CA . ASP A 1 105 ? 23.401 2.594 -21.381 1.00 95.62 105 ASP A CA 1
ATOM 831 C C . ASP A 1 105 ? 22.828 2.688 -22.814 1.00 95.62 105 ASP A C 1
ATOM 833 O O . ASP A 1 105 ? 23.073 1.808 -23.638 1.00 95.62 105 ASP A O 1
ATOM 837 N N . GLY A 1 106 ? 22.022 3.712 -23.131 1.00 95.25 106 GLY A N 1
ATOM 838 C CA . GLY A 1 106 ? 21.370 3.860 -24.440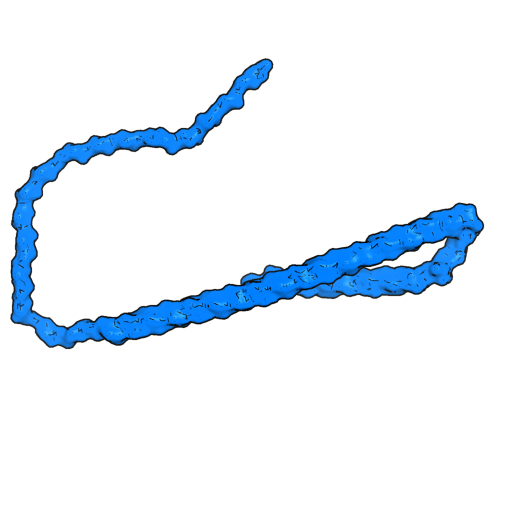 1.00 95.25 106 GLY A CA 1
ATOM 839 C C . GLY A 1 106 ? 20.311 2.789 -24.751 1.00 95.25 106 GLY A C 1
ATOM 840 O O . GLY A 1 106 ? 19.906 2.624 -25.899 1.00 95.25 106 GLY A O 1
ATOM 841 N N . ALA A 1 107 ? 19.837 2.061 -23.738 1.00 94.75 107 ALA A N 1
ATOM 842 C CA . ALA A 1 107 ? 18.988 0.876 -23.860 1.00 94.75 107 ALA A CA 1
ATOM 843 C C . ALA A 1 107 ? 17.515 1.115 -23.462 1.00 94.75 107 ALA A C 1
ATOM 845 O O . ALA A 1 107 ? 16.787 0.159 -23.175 1.00 94.75 107 ALA A O 1
ATOM 846 N N . LEU A 1 108 ? 17.044 2.371 -23.450 1.00 92.81 108 LEU A N 1
ATOM 847 C CA . LEU A 1 108 ? 15.668 2.722 -23.053 1.00 92.81 108 LEU A CA 1
ATOM 848 C C . LEU A 1 108 ? 14.576 2.018 -23.865 1.00 92.81 108 LEU A C 1
ATOM 850 O O . LEU A 1 108 ? 13.498 1.775 -23.332 1.00 92.81 108 LEU A O 1
ATOM 854 N N . ALA A 1 109 ? 14.847 1.644 -25.118 1.00 93.06 109 ALA A N 1
ATOM 855 C CA . ALA A 1 109 ? 13.891 0.903 -25.943 1.00 93.06 109 ALA A CA 1
ATOM 856 C C . ALA A 1 109 ? 13.456 -0.434 -25.305 1.00 93.06 109 ALA A C 1
ATOM 858 O O . ALA A 1 109 ? 12.360 -0.913 -25.571 1.00 93.06 109 ALA A O 1
ATOM 859 N N . THR A 1 110 ? 14.279 -1.005 -24.416 1.00 92.00 110 THR A N 1
ATOM 860 C CA . THR A 1 110 ? 14.005 -2.278 -23.720 1.00 92.00 110 THR A CA 1
ATOM 861 C C . THR A 1 110 ? 13.282 -2.111 -22.377 1.00 92.00 110 THR A C 1
ATOM 863 O O . THR A 1 110 ? 13.095 -3.082 -21.647 1.00 92.00 110 THR A O 1
ATOM 866 N N . LEU A 1 111 ? 12.888 -0.885 -22.012 1.00 92.31 111 LEU A N 1
ATOM 867 C CA . LEU A 1 111 ? 12.314 -0.574 -20.701 1.00 92.31 111 LEU A CA 1
ATOM 868 C C . LEU A 1 111 ? 11.021 -1.356 -20.443 1.00 92.31 111 LEU A C 1
ATOM 870 O O . LEU A 1 111 ? 10.897 -1.987 -19.397 1.00 92.31 111 LEU A O 1
ATOM 874 N N . ALA A 1 112 ? 10.086 -1.355 -21.395 1.00 89.12 112 ALA A N 1
ATOM 875 C CA . ALA A 1 112 ? 8.790 -2.012 -21.222 1.00 89.12 112 ALA A CA 1
ATOM 876 C C . ALA A 1 112 ? 8.937 -3.510 -20.901 1.00 89.12 112 ALA A C 1
ATOM 878 O O . ALA A 1 112 ? 8.337 -3.994 -19.947 1.00 89.12 112 ALA A O 1
ATOM 879 N N . GLU A 1 113 ? 9.804 -4.222 -21.625 1.00 91.38 113 GLU A N 1
ATOM 880 C CA . GLU A 1 113 ? 10.077 -5.644 -21.374 1.00 91.38 113 GLU A CA 1
ATOM 881 C C . GLU A 1 113 ? 10.799 -5.872 -20.040 1.00 91.38 113 GLU A C 1
ATOM 883 O O . GLU A 1 113 ? 10.472 -6.797 -19.301 1.00 91.38 113 GLU A O 1
ATOM 888 N N . LYS A 1 114 ? 11.773 -5.017 -19.697 1.00 90.19 114 LYS A N 1
ATOM 889 C CA . LYS A 1 114 ? 12.586 -5.169 -18.478 1.00 90.19 114 LYS A CA 1
ATOM 890 C C . LYS A 1 114 ? 11.854 -4.820 -17.181 1.00 90.19 114 LYS A C 1
ATOM 892 O O . LYS A 1 114 ? 12.364 -5.194 -16.124 1.00 90.19 114 LYS A O 1
ATOM 897 N N . PHE A 1 115 ? 10.752 -4.071 -17.257 1.00 95.00 115 PHE A N 1
ATOM 898 C CA . PHE A 1 115 ? 9.997 -3.595 -16.092 1.00 95.00 115 PHE A CA 1
ATOM 899 C C . PHE A 1 115 ? 8.540 -4.053 -16.032 1.00 95.00 115 PHE A C 1
ATOM 901 O O . PHE A 1 115 ? 7.836 -3.673 -15.098 1.00 95.00 115 PHE A O 1
ATOM 908 N N . ALA A 1 116 ? 8.077 -4.865 -16.986 1.00 94.06 116 ALA A N 1
ATOM 909 C CA . ALA A 1 116 ? 6.739 -5.451 -16.951 1.00 94.06 116 ALA A CA 1
ATOM 910 C C . ALA A 1 116 ? 6.356 -6.025 -15.565 1.00 94.06 116 ALA A C 1
ATOM 912 O O . ALA A 1 116 ? 5.327 -5.603 -15.032 1.00 94.06 116 ALA A O 1
ATOM 913 N N . PRO A 1 117 ? 7.179 -6.872 -14.904 1.00 95.00 117 PRO A N 1
ATOM 914 C CA . PRO A 1 117 ? 6.797 -7.421 -13.602 1.00 95.00 117 PRO A CA 1
ATOM 915 C C . PRO A 1 117 ? 6.771 -6.365 -12.487 1.00 95.00 117 PRO A C 1
ATOM 917 O O . PRO A 1 117 ? 5.972 -6.456 -11.553 1.00 95.00 117 PRO A O 1
ATOM 920 N N . GLU A 1 118 ? 7.626 -5.343 -12.546 1.00 95.12 118 GLU A N 1
ATOM 921 C CA . GLU A 1 118 ? 7.589 -4.235 -11.594 1.00 95.12 118 GLU A CA 1
ATOM 922 C C . GLU A 1 118 ? 6.346 -3.356 -11.771 1.00 95.12 118 GLU A C 1
ATOM 924 O O . GLU A 1 118 ? 5.799 -2.899 -10.766 1.00 95.12 118 GLU A O 1
ATOM 929 N N . PHE A 1 119 ? 5.875 -3.144 -13.002 1.00 94.88 119 PHE A N 1
ATOM 930 C CA . PHE A 1 119 ? 4.631 -2.415 -13.258 1.00 94.88 119 PHE A CA 1
ATOM 931 C C . PHE A 1 119 ? 3.401 -3.197 -12.790 1.00 94.88 119 PHE A C 1
ATOM 933 O O . PHE A 1 119 ? 2.561 -2.626 -12.098 1.00 94.88 119 PHE A O 1
ATOM 940 N N . GLU A 1 120 ? 3.335 -4.506 -13.048 1.00 96.25 120 GLU A N 1
ATOM 941 C CA . GLU A 1 120 ? 2.271 -5.371 -12.511 1.00 96.25 120 GLU A CA 1
ATOM 942 C C . GLU A 1 120 ? 2.239 -5.337 -10.977 1.00 96.25 120 GLU A C 1
ATOM 944 O O . GLU A 1 120 ? 1.186 -5.216 -10.344 1.00 96.25 120 GLU A O 1
ATOM 949 N N . ARG A 1 121 ? 3.417 -5.393 -10.345 1.00 96.75 121 ARG A N 1
ATOM 950 C CA . ARG A 1 121 ? 3.526 -5.286 -8.888 1.00 96.75 121 ARG A CA 1
ATOM 951 C C . ARG A 1 121 ? 3.085 -3.915 -8.376 1.00 96.75 121 ARG A C 1
ATOM 953 O O . ARG A 1 121 ? 2.507 -3.843 -7.290 1.00 96.75 121 ARG A O 1
ATOM 960 N N . LEU A 1 122 ? 3.377 -2.843 -9.111 1.00 97.00 122 LEU A N 1
ATOM 961 C CA . LEU A 1 122 ? 2.956 -1.490 -8.758 1.00 97.00 122 LEU A CA 1
ATOM 962 C C . LEU A 1 122 ? 1.428 -1.373 -8.790 1.00 97.00 122 LEU A C 1
ATOM 964 O O . LEU A 1 122 ? 0.846 -0.921 -7.808 1.00 97.00 122 LEU A O 1
ATOM 968 N N . GLU A 1 123 ? 0.786 -1.872 -9.845 1.00 96.81 123 GLU A N 1
ATOM 969 C CA . GLU A 1 123 ? -0.675 -1.895 -9.973 1.00 96.81 123 GLU A CA 1
ATOM 970 C C . GLU A 1 123 ? -1.329 -2.699 -8.837 1.00 96.81 123 GLU A C 1
ATOM 972 O O . GLU A 1 123 ? -2.279 -2.244 -8.192 1.00 96.81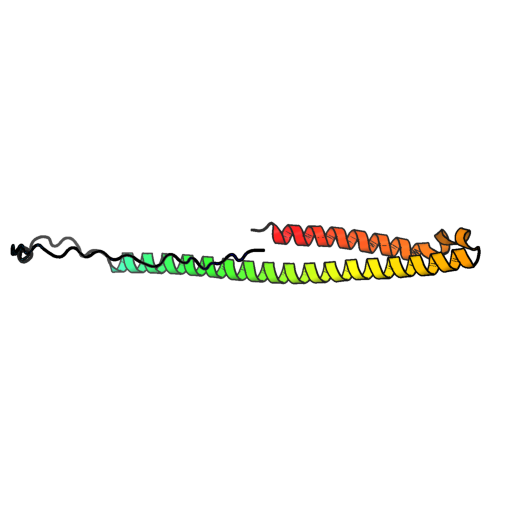 123 GLU A O 1
ATOM 977 N N . ALA A 1 124 ? -0.772 -3.869 -8.506 1.00 97.56 124 ALA A N 1
ATOM 978 C CA . ALA A 1 124 ? -1.251 -4.677 -7.387 1.00 97.56 124 ALA A CA 1
ATOM 979 C C . ALA A 1 124 ? -1.124 -3.948 -6.035 1.00 97.56 124 ALA A C 1
ATOM 981 O O . ALA A 1 124 ? -2.017 -4.046 -5.187 1.00 97.56 124 ALA A O 1
ATOM 982 N N . LEU A 1 125 ? -0.027 -3.214 -5.816 1.00 97.75 125 LEU A N 1
ATOM 983 C CA . LEU A 1 125 ? 0.154 -2.392 -4.617 1.00 97.75 125 LEU A CA 1
ATOM 984 C C . LEU A 1 125 ? -0.849 -1.239 -4.574 1.00 97.75 125 LEU A C 1
ATOM 986 O O . LEU A 1 125 ? -1.454 -1.017 -3.528 1.00 97.75 125 LEU A O 1
ATOM 990 N N . GLU A 1 126 ? -1.060 -0.536 -5.684 1.00 97.06 126 GLU A N 1
ATOM 991 C CA . GLU A 1 126 ? -2.018 0.569 -5.771 1.00 97.06 126 GLU A CA 1
ATOM 992 C C . GLU A 1 126 ? -3.442 0.109 -5.475 1.00 97.06 126 GLU A C 1
ATOM 994 O O . GLU A 1 126 ? -4.117 0.705 -4.632 1.00 97.06 126 GLU A O 1
ATOM 999 N N . LYS A 1 127 ? -3.869 -1.012 -6.064 1.00 97.88 127 LYS A N 1
ATOM 1000 C CA . LYS A 1 127 ? -5.176 -1.606 -5.774 1.00 97.88 127 LYS A CA 1
ATOM 1001 C C . LYS A 1 127 ? -5.338 -1.918 -4.285 1.00 97.88 127 LYS A C 1
ATOM 1003 O O . LYS A 1 127 ? -6.327 -1.519 -3.671 1.00 97.88 127 LYS A O 1
ATOM 1008 N N . ARG A 1 128 ? -4.342 -2.567 -3.673 1.00 97.50 128 ARG A N 1
ATOM 1009 C CA . ARG A 1 128 ? -4.367 -2.892 -2.236 1.00 97.50 128 ARG A CA 1
ATOM 1010 C C . ARG A 1 128 ? -4.367 -1.650 -1.347 1.00 97.50 128 ARG A C 1
ATOM 1012 O O . ARG A 1 128 ? -5.011 -1.662 -0.297 1.00 97.50 128 ARG A O 1
ATOM 1019 N N . ILE A 1 129 ? -3.658 -0.590 -1.738 1.00 97.75 129 ILE A N 1
ATOM 1020 C CA . ILE A 1 129 ? -3.669 0.699 -1.033 1.00 97.75 129 ILE A CA 1
ATOM 1021 C C . ILE A 1 129 ? -5.088 1.265 -1.036 1.00 97.75 129 ILE A C 1
ATOM 1023 O O . ILE A 1 129 ? -5.611 1.551 0.039 1.00 97.75 129 ILE A O 1
ATOM 1027 N N . VAL A 1 130 ? -5.730 1.352 -2.204 1.00 97.56 130 VAL A N 1
ATOM 1028 C CA . VAL A 1 130 ? -7.093 1.890 -2.342 1.00 97.56 130 VAL A CA 1
ATOM 1029 C C . VAL A 1 130 ? -8.100 1.075 -1.527 1.00 97.56 130 VAL A C 1
ATOM 1031 O O . VAL A 1 130 ? -8.876 1.640 -0.756 1.00 97.56 130 VAL A O 1
ATOM 1034 N N . GLU A 1 131 ? -8.060 -0.255 -1.624 1.00 97.25 131 GLU A N 1
ATOM 1035 C CA . GLU A 1 131 ? -8.927 -1.142 -0.836 1.00 97.25 131 GLU A CA 1
ATOM 1036 C C . GLU A 1 131 ? -8.723 -0.944 0.676 1.00 97.25 131 GLU A C 1
ATOM 1038 O O . GLU A 1 131 ? -9.679 -0.914 1.457 1.00 97.25 131 GLU A O 1
ATOM 1043 N N . THR A 1 132 ? -7.475 -0.767 1.113 1.00 96.00 132 THR A N 1
ATOM 1044 C CA . THR A 1 132 ? -7.154 -0.535 2.527 1.00 96.00 132 THR A CA 1
ATOM 1045 C C . THR A 1 132 ? -7.609 0.851 2.985 1.00 96.00 132 THR A C 1
ATOM 1047 O O . THR A 1 132 ? -8.156 0.973 4.079 1.00 96.00 132 THR A O 1
ATOM 1050 N N . GLU A 1 133 ? -7.477 1.886 2.156 1.00 95.06 133 GLU A N 1
ATOM 1051 C CA . GLU A 1 133 ? -7.996 3.231 2.442 1.00 95.06 133 GLU A CA 1
ATOM 1052 C C . GLU A 1 133 ? -9.517 3.230 2.615 1.00 95.06 133 GLU A C 1
ATOM 1054 O O . GLU A 1 133 ? -10.027 3.808 3.578 1.00 95.06 133 GLU A O 1
ATOM 1059 N N . GLN A 1 134 ? -10.242 2.508 1.759 1.00 95.31 134 GLN A N 1
ATOM 1060 C CA . GLN A 1 134 ? -11.690 2.330 1.900 1.00 95.31 134 GLN A CA 1
ATOM 1061 C C . GLN A 1 134 ? -12.046 1.616 3.213 1.00 95.31 134 GLN A C 1
ATOM 1063 O O . GLN A 1 134 ? -12.961 2.036 3.925 1.00 95.31 134 GLN A O 1
ATOM 1068 N N . ARG A 1 135 ? -11.292 0.574 3.596 1.00 93.62 135 ARG A N 1
ATOM 1069 C CA . ARG A 1 135 ? -11.474 -0.128 4.883 1.00 93.62 135 ARG A CA 1
ATOM 1070 C C . ARG A 1 135 ? -11.224 0.799 6.079 1.00 93.62 135 ARG A C 1
ATOM 1072 O O . ARG A 1 135 ? -11.993 0.761 7.039 1.00 93.62 135 ARG A O 1
ATOM 1079 N N . VAL A 1 136 ? -10.188 1.639 6.022 1.00 91.12 136 VAL A N 1
ATOM 1080 C CA . VAL A 1 136 ? -9.874 2.657 7.046 1.00 91.12 136 VAL A CA 1
ATOM 1081 C C . VAL A 1 136 ? -11.032 3.648 7.191 1.00 91.12 136 VAL A C 1
ATOM 1083 O O . VAL A 1 136 ? -11.489 3.906 8.307 1.00 91.12 136 VAL A O 1
ATOM 1086 N N . GLN A 1 137 ? -11.554 4.167 6.077 1.00 89.56 137 GLN A N 1
ATOM 1087 C CA . GLN A 1 137 ? -12.695 5.088 6.081 1.00 89.56 137 GLN A CA 1
ATOM 1088 C C . GLN A 1 137 ? -13.951 4.432 6.667 1.00 89.56 137 GLN A C 1
ATOM 1090 O O . GLN A 1 137 ? -14.603 5.017 7.530 1.00 89.56 137 GLN A O 1
ATOM 1095 N N . ALA A 1 138 ? -14.247 3.187 6.287 1.00 87.38 138 ALA A N 1
ATOM 1096 C CA . ALA A 1 138 ? -15.403 2.452 6.794 1.00 87.38 138 ALA A CA 1
ATOM 1097 C C . ALA A 1 138 ? -15.353 2.213 8.313 1.00 87.38 138 ALA A C 1
ATOM 1099 O O . ALA A 1 138 ? -16.393 2.206 8.967 1.00 87.38 138 ALA A O 1
ATOM 1100 N N . VAL A 1 139 ? -14.164 2.026 8.899 1.00 84.19 139 VAL A N 1
ATOM 1101 C CA . VAL A 1 139 ? -14.011 1.918 10.363 1.00 84.19 139 VAL A CA 1
ATOM 1102 C C . VAL A 1 139 ? -14.135 3.290 11.033 1.00 84.19 139 VAL A C 1
ATOM 1104 O O . VAL A 1 139 ? -14.704 3.385 12.115 1.00 84.19 139 VAL A O 1
ATOM 1107 N N . SER A 1 140 ? -13.670 4.359 10.382 1.00 73.00 140 SER A N 1
ATOM 1108 C CA . SER A 1 140 ? -13.748 5.726 10.914 1.00 73.00 140 SER A CA 1
ATOM 1109 C C . SER A 1 140 ? -15.159 6.331 10.908 1.00 73.00 140 SER A C 1
ATOM 1111 O O . SER A 1 140 ? -15.408 7.254 11.685 1.00 73.00 140 SER A O 1
ATOM 1113 N N . LEU A 1 141 ? -16.046 5.865 10.022 1.00 61.94 141 LEU A N 1
ATOM 1114 C CA . LEU A 1 141 ? -17.412 6.378 9.843 1.00 61.94 141 LEU A CA 1
ATOM 1115 C C . LEU A 1 141 ? -18.469 5.653 10.691 1.00 61.94 141 LEU A C 1
ATOM 1117 O O . LEU A 1 141 ? -19.598 6.120 10.761 1.00 61.94 141 LEU A O 1
ATOM 1121 N N . LYS A 1 142 ? -18.126 4.545 11.364 1.00 58.88 142 LYS A N 1
ATOM 1122 C CA . LYS A 1 142 ? -19.023 3.836 12.302 1.00 58.88 142 LYS A CA 1
ATOM 1123 C C . LYS A 1 142 ? -19.138 4.539 13.669 1.00 58.88 142 LYS A C 1
ATOM 1125 O O . LYS A 1 142 ? -19.116 3.871 14.699 1.00 58.88 142 LYS A O 1
ATOM 1130 N N . LYS A 1 143 ? -19.179 5.872 13.665 1.00 47.16 143 LYS A N 1
ATOM 1131 C CA . LYS A 1 143 ? -19.393 6.696 14.860 1.00 47.16 143 LYS A CA 1
ATOM 1132 C C . LYS A 1 143 ? -20.873 6.827 15.176 1.00 47.16 143 LYS A C 1
ATOM 1134 O O . LYS A 1 143 ? -21.660 6.905 14.210 1.00 47.16 143 LYS A O 1
#

Sequence (143 aa):
MADFLEDSRPEKKEDAQEGQDRFAEDIPEDPTPGDAGKPPDFTGKLNEVAQKSFSVLKTSVDQVTHFAAGAKKMGELKLELHHLKSDRDKLLRTIGLRTWRLYQDGALATLAEKFAPEFERLEALEKRIVETEQRVQAVSLKK

pLDDT: mean 76.43, std 21.9, range [36.47, 98.19]

Foldseek 3Di:
DDDDDDDDDDDDDDDDDDDDDDDDDDDPPDDDPDDPPPPPPVVVVVVVVVVVVVVVVVVVVVVVVLVVVLVVVLVVLVVVLVVLVVVLVVLVVVLVVVCVVCVVVVNNVCSCVVCVVSVVVNVVSVVVNVVSVVVSVVSVPPD

Radius of gyration: 37.4 Å; chains: 1; bounding box: 77×57×91 Å

Secondary structure (DSSP, 8-state):
--------------------------PPP------------HHHHHHHHHHHHHHHHHHHHHHHHHHHHHHHHHHHHHHHHHHHHHHHHHHHHHHHHHHHHHHHTT-GGGHHHHHHHHHHHHHHHHHHHHHHHHHHHHHHT--